Protein AF-A0A067T3V7-F1 (afdb_monomer)

Foldseek 3Di:
DLLVVLVVVVVVVVCVVVVVCPPPPPDDADAPVPAPPPDDDLLQWDFGCRVVGTDTHGHPVSVVVSVDDDDWDPPDPDDPVVVVVVVVVVVVVVVVVVVD

Organism: Galerina marginata (strain CBS 339.88) (NCBI:txid685588)

Sequence (100 aa):
LGEQVLGFWRGWFETAAAGNSLNDISFPMFDGTLGGLDVVDPALTTRINTGSGLVDMPDIRKLDFLRRRIIVSRKRTKNLFDLTSLWKKTVLRSFEEEVL

Solvent-accessible surface area (backbone atoms only — not comparable to full-atom values): 6423 Å² total; per-residue (Å²): 106,68,69,57,54,41,46,50,52,49,54,52,50,54,44,48,72,70,57,74,42,83,81,42,87,83,55,75,78,52,55,86,79,76,64,92,62,93,81,67,62,74,90,40,40,42,80,40,73,17,99,93,46,81,44,79,38,82,33,70,71,74,68,46,59,78,82,47,90,83,84,75,63,90,84,50,98,74,41,75,66,55,52,54,52,50,49,52,52,53,55,52,50,53,51,56,64,72,74,106

Mean predicted aligned error: 10.55 Å

Structure (mmCIF, N/CA/C/O backbone):
data_AF-A0A067T3V7-F1
#
_entry.id   AF-A0A067T3V7-F1
#
loop_
_atom_site.group_PDB
_atom_site.id
_atom_site.type_symbol
_atom_site.label_atom_id
_atom_site.label_alt_id
_atom_site.label_comp_id
_atom_site.label_asym_id
_atom_site.label_entity_id
_atom_site.label_seq_id
_atom_site.pdbx_PDB_ins_code
_atom_site.Cartn_x
_atom_site.Cartn_y
_atom_site.Cartn_z
_atom_site.occupancy
_atom_site.B_iso_or_equiv
_atom_site.auth_seq_id
_atom_site.auth_comp_id
_atom_site.auth_asym_id
_atom_site.auth_atom_id
_atom_site.pdbx_PDB_model_num
ATOM 1 N N . LEU A 1 1 ? -15.354 6.107 8.052 1.00 65.12 1 LEU A N 1
ATOM 2 C CA . LEU A 1 1 ? -13.894 6.218 8.274 1.00 65.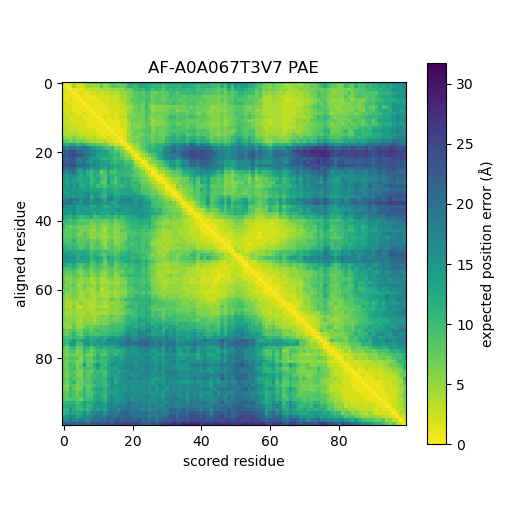12 1 LEU A CA 1
ATOM 3 C C . LEU A 1 1 ? -13.101 5.296 7.352 1.00 65.12 1 LEU A C 1
ATOM 5 O O . LEU A 1 1 ? -12.370 5.826 6.536 1.00 65.12 1 LEU A O 1
ATOM 9 N N . GLY A 1 2 ? -13.276 3.967 7.394 1.00 68.00 2 GLY A N 1
ATOM 10 C CA . GLY A 1 2 ? -12.538 3.064 6.485 1.00 68.00 2 GLY A CA 1
ATOM 11 C C . GLY A 1 2 ? -12.715 3.386 5.010 1.00 68.00 2 GLY A C 1
ATOM 12 O O . GLY A 1 2 ? -11.721 3.564 4.329 1.00 68.00 2 GLY A O 1
ATOM 13 N N . GLU A 1 3 ? -13.951 3.568 4.535 1.00 74.62 3 GLU A N 1
ATOM 14 C CA . GLU A 1 3 ? -14.178 3.958 3.133 1.00 74.62 3 GLU A CA 1
ATOM 15 C C . GLU A 1 3 ? -13.586 5.320 2.766 1.00 74.62 3 GLU A C 1
ATOM 17 O O . GLU A 1 3 ? -13.159 5.509 1.635 1.00 74.62 3 GLU A O 1
ATOM 22 N N . GLN A 1 4 ? -13.496 6.258 3.712 1.00 76.19 4 GLN A N 1
ATOM 23 C CA . GLN A 1 4 ? -12.835 7.542 3.463 1.00 76.19 4 GLN A CA 1
ATOM 24 C C . GLN A 1 4 ? -11.317 7.376 3.360 1.00 76.19 4 GLN A C 1
ATOM 26 O O . GLN A 1 4 ? -10.707 7.946 2.467 1.00 76.19 4 GLN A O 1
ATOM 31 N N . VAL A 1 5 ? -10.712 6.566 4.234 1.00 74.94 5 VAL A N 1
ATOM 32 C CA . VAL A 1 5 ? -9.267 6.294 4.211 1.00 74.94 5 VAL A CA 1
ATOM 33 C C . VAL A 1 5 ? -8.888 5.487 2.972 1.00 74.94 5 VAL A 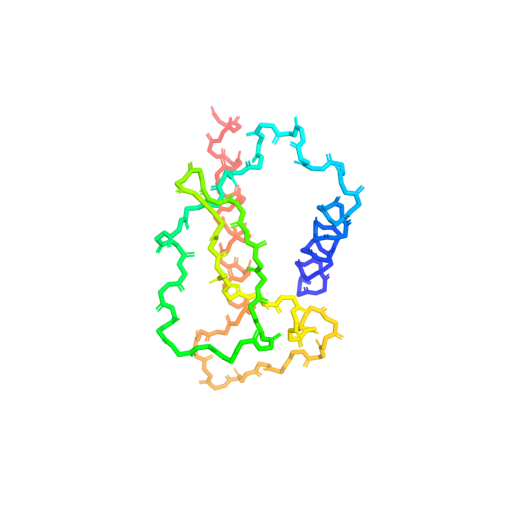C 1
ATOM 35 O O . VAL A 1 5 ? -7.984 5.870 2.239 1.00 74.94 5 VAL A O 1
ATOM 38 N N . LEU A 1 6 ? -9.595 4.390 2.701 1.00 79.94 6 LEU A N 1
ATOM 39 C CA . LEU A 1 6 ? -9.365 3.575 1.510 1.00 79.94 6 LEU A CA 1
ATOM 40 C C . LEU A 1 6 ? -9.678 4.371 0.238 1.00 79.94 6 LEU 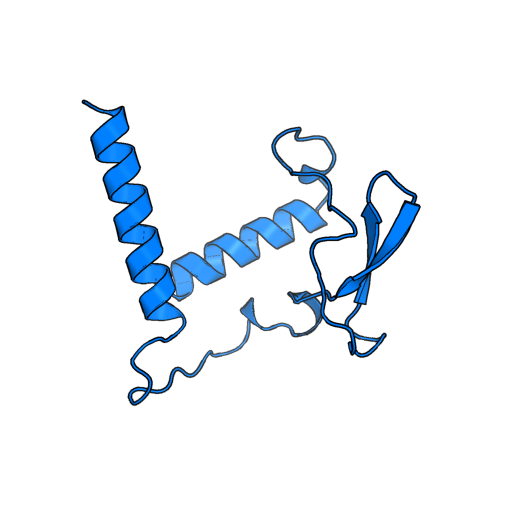A C 1
ATOM 42 O O . LEU A 1 6 ? -8.942 4.258 -0.733 1.00 79.94 6 LEU A O 1
ATOM 46 N N . GLY A 1 7 ? -10.718 5.210 0.252 1.00 81.69 7 GLY A N 1
ATOM 47 C CA . GLY A 1 7 ? -11.058 6.121 -0.841 1.00 81.69 7 GLY A CA 1
ATOM 48 C C . GLY A 1 7 ? -9.968 7.147 -1.130 1.00 81.69 7 GLY A C 1
ATOM 49 O O . GLY A 1 7 ? -9.601 7.312 -2.290 1.00 81.69 7 GLY A O 1
ATOM 50 N N . PHE A 1 8 ? -9.400 7.763 -0.090 1.00 81.12 8 PHE A N 1
ATOM 51 C CA . PHE A 1 8 ? -8.251 8.657 -0.220 1.00 81.12 8 PHE A CA 1
ATOM 52 C C . PHE A 1 8 ? -7.069 7.946 -0.887 1.00 81.12 8 PHE A C 1
ATOM 54 O O . PHE A 1 8 ? -6.570 8.416 -1.905 1.00 81.12 8 PHE A O 1
ATOM 61 N N . TRP A 1 9 ? -6.672 6.773 -0.379 1.00 77.62 9 TRP A N 1
ATOM 62 C CA . TRP A 1 9 ? -5.557 6.016 -0.954 1.00 77.62 9 TRP A CA 1
ATOM 63 C C . TRP A 1 9 ? -5.835 5.543 -2.385 1.00 77.62 9 TRP A C 1
ATOM 65 O O . TRP A 1 9 ? -4.930 5.590 -3.212 1.00 77.62 9 TRP A O 1
ATOM 75 N N . ARG A 1 10 ? -7.073 5.142 -2.716 1.00 82.44 10 ARG A N 1
ATOM 76 C CA . ARG A 1 10 ? -7.467 4.819 -4.101 1.00 82.44 10 ARG A CA 1
ATOM 77 C C . ARG A 1 10 ? -7.236 6.008 -5.031 1.00 82.44 10 ARG A C 1
ATOM 79 O O . ARG A 1 10 ? -6.519 5.857 -6.014 1.00 82.44 10 ARG A O 1
ATOM 86 N N . GLY A 1 11 ? -7.773 7.178 -4.682 1.00 80.81 11 GLY A N 1
ATOM 87 C CA . GLY A 1 11 ? -7.598 8.395 -5.479 1.00 80.81 11 GLY A CA 1
ATOM 88 C C . GLY A 1 11 ? -6.132 8.818 -5.592 1.00 80.81 11 GLY A C 1
ATOM 89 O O . GLY A 1 11 ? -5.677 9.208 -6.666 1.00 80.81 11 GLY A O 1
ATOM 90 N N . TRP A 1 12 ? -5.364 8.663 -4.511 1.00 75.94 12 TRP A N 1
ATOM 91 C CA . TRP A 1 12 ? -3.925 8.919 -4.501 1.00 75.94 12 TRP A CA 1
ATOM 92 C C . TRP A 1 12 ? -3.173 8.019 -5.493 1.00 75.94 12 TRP A C 1
ATOM 94 O O . TRP A 1 12 ? -2.384 8.506 -6.301 1.00 75.94 12 TRP A O 1
ATOM 104 N N . PHE A 1 13 ? -3.455 6.711 -5.497 1.00 76.00 13 PHE A N 1
ATOM 105 C CA . PHE A 1 13 ? -2.839 5.770 -6.437 1.00 76.00 13 PHE A CA 1
ATOM 106 C C . PHE A 1 13 ? -3.277 5.984 -7.886 1.00 76.00 13 PHE A C 1
ATOM 108 O O . PHE A 1 13 ? -2.454 5.837 -8.787 1.00 76.00 13 PHE A O 1
ATOM 115 N N . GLU A 1 14 ? -4.542 6.326 -8.121 1.00 80.38 14 GLU A N 1
ATOM 116 C CA . GLU A 1 14 ? -5.055 6.637 -9.460 1.00 80.38 14 GLU A CA 1
ATOM 117 C C . GLU A 1 14 ? -4.394 7.904 -10.021 1.00 80.38 14 GLU A C 1
ATOM 119 O O . GLU A 1 14 ? -3.970 7.918 -11.175 1.00 80.38 14 GLU A O 1
ATOM 124 N N . THR A 1 15 ? -4.197 8.922 -9.181 1.00 74.19 15 THR A N 1
ATOM 125 C CA . THR A 1 15 ? -3.483 10.157 -9.544 1.00 74.19 15 THR A CA 1
ATOM 126 C C . THR A 1 15 ? -2.010 9.883 -9.859 1.00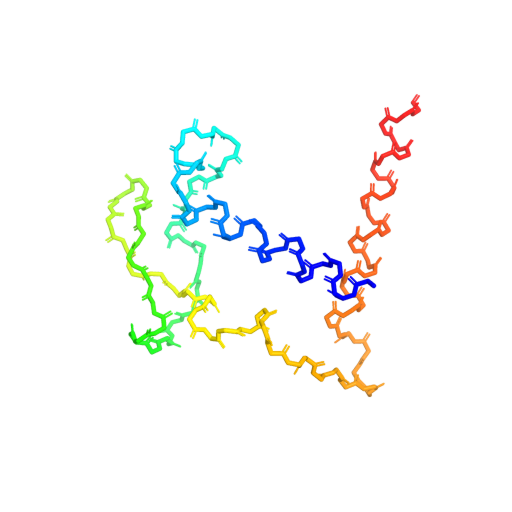 74.19 15 THR A C 1
ATOM 128 O O . THR A 1 15 ? -1.497 10.363 -10.870 1.00 74.19 15 THR A O 1
ATOM 131 N N . ALA A 1 16 ? -1.352 9.045 -9.048 1.00 70.06 16 ALA A N 1
ATOM 132 C CA . ALA A 1 16 ? 0.017 8.597 -9.296 1.00 70.06 16 ALA A CA 1
ATOM 133 C C . ALA A 1 16 ? 0.153 7.797 -10.600 1.00 70.06 16 ALA A C 1
ATOM 135 O O . ALA A 1 16 ? 1.105 7.996 -11.353 1.00 70.06 16 ALA A O 1
ATOM 136 N N . ALA A 1 17 ? -0.811 6.922 -10.900 1.00 70.38 17 ALA A N 1
ATOM 137 C CA . ALA A 1 17 ? -0.832 6.140 -12.135 1.00 70.38 17 ALA A CA 1
ATOM 138 C C . ALA A 1 17 ? -1.099 6.997 -13.384 1.00 70.38 17 ALA A C 1
ATOM 140 O O . ALA A 1 17 ? -0.592 6.679 -14.456 1.00 70.38 17 ALA A O 1
ATOM 141 N N 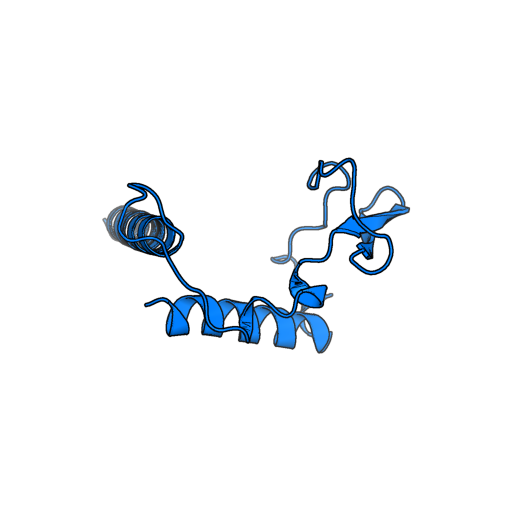. ALA A 1 18 ? -1.849 8.095 -13.249 1.00 72.62 18 ALA A N 1
ATOM 142 C CA . ALA A 1 18 ? -2.122 9.039 -14.331 1.00 72.62 18 ALA A CA 1
ATOM 143 C C . ALA A 1 18 ? -0.898 9.888 -14.740 1.00 72.62 18 ALA A C 1
ATOM 145 O O . ALA A 1 18 ? -1.003 10.709 -15.647 1.00 72.62 18 ALA A O 1
ATOM 146 N N . GLY A 1 19 ? 0.258 9.716 -14.087 1.00 60.75 19 GLY A N 1
ATOM 147 C CA . GLY A 1 19 ? 1.499 10.421 -14.424 1.00 60.75 19 GLY A CA 1
ATOM 148 C C . GLY A 1 19 ? 1.569 11.866 -13.920 1.00 60.75 19 GLY A C 1
ATOM 149 O O . GLY A 1 19 ? 2.610 12.502 -14.058 1.00 60.75 19 GLY A O 1
ATOM 150 N N . ASN A 1 20 ? 0.519 12.365 -13.261 1.00 53.91 20 ASN A N 1
ATOM 151 C CA . ASN A 1 20 ? 0.477 13.721 -12.699 1.00 53.91 20 ASN A CA 1
ATOM 152 C C . ASN A 1 20 ? 1.385 13.912 -11.470 1.00 53.91 20 ASN A C 1
ATOM 154 O O . ASN A 1 20 ? 1.553 15.034 -11.006 1.00 53.91 20 ASN A O 1
ATOM 158 N N . SER A 1 21 ? 1.979 12.837 -10.947 1.00 51.84 21 SER A N 1
ATOM 159 C CA . SER A 1 21 ? 2.780 12.841 -9.713 1.00 51.84 21 SER A CA 1
ATOM 160 C C . SER A 1 21 ? 4.288 12.759 -9.940 1.00 51.84 21 SER A C 1
ATOM 162 O O . SER A 1 21 ? 5.048 12.917 -8.994 1.00 51.84 21 SER A O 1
ATOM 164 N N . LEU A 1 22 ? 4.746 12.507 -11.172 1.00 48.25 22 LEU A N 1
ATOM 165 C CA . LEU A 1 22 ? 6.179 12.333 -11.456 1.00 48.25 22 LEU A CA 1
ATOM 166 C C . LEU A 1 22 ? 6.974 13.653 -11.451 1.00 48.25 22 LEU A C 1
ATOM 168 O O . LEU A 1 22 ? 8.199 13.612 -11.474 1.00 48.25 22 LEU A O 1
ATOM 172 N N . ASN A 1 23 ? 6.290 14.801 -11.388 1.00 47.69 23 ASN A N 1
ATOM 173 C CA . ASN A 1 23 ? 6.898 16.136 -11.337 1.00 47.69 23 ASN A CA 1
ATOM 174 C C . ASN A 1 23 ? 6.637 16.881 -10.015 1.00 47.69 23 ASN A C 1
ATOM 176 O O . ASN A 1 23 ? 7.028 18.041 -9.890 1.00 47.69 23 ASN A O 1
ATOM 180 N N . ASP A 1 24 ? 5.970 16.255 -9.043 1.00 52.75 24 ASP A N 1
ATOM 181 C CA . ASP A 1 24 ? 5.681 16.887 -7.758 1.00 52.75 24 ASP A CA 1
ATOM 182 C C . ASP A 1 24 ? 6.744 16.475 -6.729 1.00 52.75 24 ASP A C 1
ATOM 184 O O . ASP A 1 24 ? 6.855 15.310 -6.348 1.00 52.75 24 ASP A O 1
ATOM 188 N N . ILE A 1 25 ? 7.545 17.451 -6.293 1.00 50.78 25 ILE A N 1
ATOM 189 C CA . ILE A 1 25 ? 8.673 17.300 -5.354 1.00 50.78 25 ILE A CA 1
ATOM 190 C C . ILE A 1 25 ? 8.194 16.755 -3.992 1.00 50.78 25 ILE A C 1
ATOM 192 O O . ILE A 1 25 ? 8.989 16.241 -3.207 1.00 50.78 25 ILE A O 1
ATOM 196 N N . SER A 1 26 ? 6.889 16.834 -3.709 1.00 54.38 26 SER A N 1
ATOM 197 C CA . SER A 1 26 ? 6.274 16.255 -2.514 1.00 54.38 26 SER A CA 1
ATOM 198 C C . SER A 1 26 ? 6.153 14.725 -2.542 1.00 54.38 26 SER A C 1
ATOM 200 O O . SER A 1 26 ? 5.918 14.128 -1.489 1.00 54.38 26 SER A O 1
ATOM 202 N N . PHE A 1 27 ? 6.338 14.067 -3.697 1.00 55.81 27 PHE A N 1
ATOM 203 C CA . PHE A 1 27 ? 6.395 12.607 -3.765 1.00 55.81 27 PHE A CA 1
ATOM 204 C C . PHE A 1 27 ? 7.802 12.126 -3.388 1.00 55.81 27 PHE A C 1
ATOM 206 O O . PHE A 1 27 ? 8.747 12.340 -4.150 1.00 55.81 27 PHE A O 1
ATOM 213 N N . PRO A 1 28 ? 7.975 11.462 -2.227 1.00 61.53 28 PRO A N 1
ATOM 214 C CA . PRO A 1 28 ? 9.285 10.974 -1.829 1.00 61.53 28 PRO A CA 1
ATOM 215 C C . PRO A 1 28 ? 9.792 9.963 -2.860 1.00 61.53 28 PRO A C 1
ATOM 217 O O . PRO A 1 28 ? 9.057 9.061 -3.275 1.00 61.53 28 PRO A O 1
ATOM 220 N N . MET A 1 29 ? 11.059 10.099 -3.260 1.00 62.41 29 MET A N 1
ATOM 221 C CA . MET A 1 29 ? 11.723 9.050 -4.029 1.00 62.41 29 MET A CA 1
ATOM 222 C C . MET A 1 29 ? 11.674 7.745 -3.237 1.00 62.41 29 MET A C 1
ATOM 224 O O . MET A 1 29 ? 11.900 7.730 -2.026 1.00 62.41 29 MET A O 1
ATOM 228 N N . PHE A 1 30 ? 11.387 6.648 -3.933 1.00 65.69 30 PHE A N 1
ATOM 229 C CA . PHE A 1 30 ? 11.407 5.333 -3.314 1.00 65.69 30 PHE A CA 1
ATOM 230 C C . PHE A 1 30 ? 12.837 4.994 -2.888 1.00 65.69 30 PHE A C 1
ATOM 232 O O . PHE A 1 30 ? 13.769 5.034 -3.693 1.00 65.69 30 PHE A O 1
ATOM 239 N N . ASP A 1 31 ? 13.000 4.662 -1.613 1.00 66.88 31 ASP A N 1
ATOM 240 C CA . ASP A 1 31 ? 14.242 4.133 -1.069 1.00 66.88 31 ASP A CA 1
ATOM 241 C C . ASP A 1 31 ? 14.232 2.609 -1.238 1.00 66.88 31 ASP A C 1
ATOM 243 O O . ASP A 1 31 ? 13.307 1.930 -0.789 1.00 66.88 31 ASP A O 1
ATOM 247 N N . GLY A 1 32 ? 15.263 2.068 -1.890 1.00 62.03 32 GLY A N 1
ATOM 248 C CA . GLY A 1 32 ? 15.430 0.628 -2.102 1.00 62.03 32 GLY A CA 1
ATOM 249 C C . GLY A 1 32 ? 15.586 -0.180 -0.809 1.00 62.03 32 GLY A C 1
ATOM 250 O O . GLY A 1 32 ? 15.484 -1.403 -0.846 1.00 62.03 32 GLY A O 1
ATOM 251 N N . THR A 1 33 ? 15.805 0.480 0.331 1.00 66.44 33 THR A N 1
ATOM 252 C CA . THR A 1 33 ? 15.841 -0.149 1.659 1.00 66.44 33 THR A CA 1
ATOM 253 C C . THR A 1 33 ? 14.452 -0.284 2.300 1.00 66.44 33 THR A C 1
ATOM 255 O O . THR A 1 33 ? 14.255 -1.104 3.201 1.00 66.44 33 THR A O 1
ATOM 258 N N . LEU A 1 34 ? 13.460 0.481 1.827 1.00 59.38 34 LEU A N 1
ATOM 259 C CA . LEU A 1 34 ? 12.097 0.493 2.354 1.00 59.38 34 LEU A CA 1
ATOM 260 C C . LEU A 1 34 ? 11.250 -0.586 1.675 1.00 59.38 34 LEU A C 1
ATOM 262 O O . LEU A 1 34 ? 10.476 -0.316 0.762 1.00 59.38 34 LEU A O 1
ATOM 266 N N . GLY A 1 35 ? 11.376 -1.825 2.142 1.00 60.44 35 GLY A N 1
ATOM 267 C CA . GLY A 1 35 ? 10.543 -2.902 1.609 1.00 60.44 35 GLY A CA 1
ATOM 268 C C . GLY A 1 35 ? 10.956 -4.309 1.989 1.00 60.44 35 GLY A C 1
ATOM 269 O O . GLY A 1 35 ? 10.682 -5.196 1.193 1.00 60.44 35 GLY A O 1
ATOM 270 N N . GLY A 1 36 ? 11.593 -4.497 3.158 1.00 59.78 36 GLY A N 1
ATOM 271 C CA . GLY A 1 36 ? 12.232 -5.731 3.662 1.00 59.78 36 GLY A CA 1
ATOM 272 C C . GLY A 1 36 ? 11.339 -6.971 3.805 1.00 59.78 36 GLY A C 1
ATOM 273 O O . GLY A 1 36 ? 11.275 -7.591 4.861 1.00 59.78 36 GLY A O 1
ATOM 274 N N . LEU A 1 37 ? 10.611 -7.312 2.751 1.00 65.88 37 LEU A N 1
ATOM 275 C CA . LEU A 1 37 ? 9.934 -8.570 2.547 1.00 65.88 37 LEU A CA 1
ATOM 276 C C . LEU A 1 37 ? 10.871 -9.430 1.699 1.00 65.88 37 LEU A C 1
ATOM 278 O O . LEU A 1 37 ? 10.945 -9.274 0.484 1.00 65.88 37 LEU A O 1
ATOM 282 N N . ASP A 1 38 ? 11.578 -10.344 2.356 1.00 67.94 38 ASP A N 1
ATOM 283 C CA . ASP A 1 38 ? 12.585 -11.198 1.710 1.00 67.94 38 ASP A CA 1
ATOM 284 C C . ASP A 1 38 ? 11.964 -12.248 0.771 1.00 67.94 38 ASP A C 1
ATOM 286 O O . ASP A 1 38 ? 12.638 -12.818 -0.086 1.00 67.94 38 ASP A O 1
ATOM 290 N N . VAL A 1 39 ? 10.664 -12.520 0.932 1.00 74.44 39 VAL A N 1
ATOM 291 C CA . VAL A 1 39 ? 9.918 -13.524 0.165 1.00 74.44 39 VAL A CA 1
ATOM 292 C C . VAL A 1 39 ? 8.636 -12.897 -0.366 1.00 74.44 39 VAL A C 1
ATOM 294 O O . VAL A 1 39 ? 7.610 -12.859 0.317 1.00 74.44 39 VAL A O 1
ATOM 297 N N . VAL A 1 40 ? 8.690 -12.405 -1.602 1.00 76.31 40 VAL A N 1
ATOM 298 C CA . VAL A 1 40 ? 7.525 -11.888 -2.327 1.00 76.31 40 VAL A CA 1
ATOM 299 C C . VAL A 1 40 ? 7.445 -12.572 -3.681 1.00 76.31 40 VAL A C 1
ATOM 301 O O . VAL A 1 40 ? 8.442 -12.692 -4.387 1.00 76.31 40 VAL A O 1
ATOM 304 N N . ASP A 1 41 ? 6.247 -13.039 -4.029 1.00 84.31 41 ASP A N 1
ATOM 305 C CA . ASP A 1 41 ? 5.957 -13.579 -5.355 1.00 84.31 41 ASP A CA 1
ATOM 306 C C . ASP A 1 41 ? 6.327 -12.530 -6.426 1.00 84.31 41 ASP A C 1
ATOM 308 O O . ASP A 1 41 ? 5.833 -11.400 -6.339 1.00 84.31 41 ASP A O 1
ATOM 312 N N . PRO A 1 42 ? 7.151 -12.859 -7.440 1.00 84.88 42 PRO A N 1
ATOM 313 C CA . PRO A 1 42 ? 7.489 -11.936 -8.525 1.00 84.88 42 PRO A CA 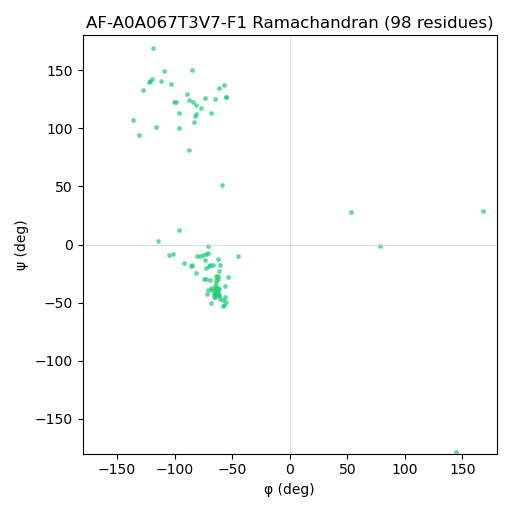1
ATOM 314 C C . PRO A 1 42 ? 6.265 -11.342 -9.237 1.00 84.88 42 PRO A C 1
ATOM 316 O O . PRO A 1 42 ? 6.311 -10.220 -9.739 1.00 84.88 42 PRO A O 1
ATOM 319 N N . ALA A 1 43 ? 5.132 -12.050 -9.258 1.00 86.75 43 ALA A N 1
ATOM 320 C CA . ALA A 1 43 ? 3.889 -11.514 -9.802 1.00 86.75 43 ALA A CA 1
ATOM 321 C C . ALA A 1 43 ? 3.398 -10.285 -9.022 1.00 86.75 43 ALA A C 1
ATOM 323 O O . ALA A 1 43 ? 2.741 -9.424 -9.608 1.00 86.75 43 ALA A O 1
ATOM 324 N N . LEU A 1 44 ? 3.746 -10.175 -7.737 1.00 86.00 44 LEU A N 1
ATOM 325 C CA . LEU A 1 44 ? 3.365 -9.115 -6.806 1.00 86.00 44 LEU A CA 1
ATOM 326 C C . LEU A 1 44 ? 4.417 -8.004 -6.668 1.00 86.00 44 LEU A C 1
ATOM 328 O O . LEU A 1 44 ? 4.279 -7.167 -5.781 1.00 86.00 44 LEU A O 1
ATOM 332 N N . THR A 1 45 ? 5.429 -7.941 -7.536 1.00 84.56 45 THR A N 1
ATOM 333 C CA . THR A 1 45 ? 6.438 -6.868 -7.515 1.00 84.56 45 THR A CA 1
ATOM 334 C C . THR A 1 45 ? 6.303 -5.918 -8.702 1.00 84.56 45 THR A C 1
ATOM 336 O O . THR A 1 45 ? 5.866 -6.305 -9.785 1.00 84.56 45 THR A O 1
ATOM 339 N N . THR A 1 46 ? 6.658 -4.653 -8.517 1.00 83.62 46 THR A N 1
ATOM 340 C CA . THR A 1 46 ? 6.718 -3.643 -9.579 1.00 83.62 46 THR A CA 1
ATOM 341 C C . THR A 1 46 ? 8.125 -3.075 -9.631 1.00 83.62 46 THR A C 1
ATOM 343 O O . THR A 1 46 ? 8.746 -2.846 -8.596 1.00 83.62 46 THR A O 1
ATOM 346 N N . ARG A 1 47 ? 8.630 -2.841 -10.843 1.00 81.62 47 ARG A N 1
ATOM 347 C CA . ARG A 1 47 ? 9.951 -2.254 -11.052 1.00 81.62 47 ARG A CA 1
ATOM 348 C C . ARG A 1 47 ? 9.892 -0.750 -10.805 1.00 81.62 47 ARG A C 1
ATOM 350 O O . ARG A 1 47 ? 9.171 -0.041 -11.505 1.00 81.62 47 ARG A O 1
ATOM 357 N N . ILE A 1 48 ? 10.627 -0.280 -9.803 1.00 77.62 48 ILE A N 1
ATOM 358 C CA . ILE A 1 48 ? 10.639 1.118 -9.361 1.00 77.62 48 ILE A CA 1
ATOM 359 C C . ILE A 1 48 ? 12.053 1.678 -9.508 1.00 77.62 48 ILE A C 1
ATOM 361 O O . ILE A 1 48 ? 13.034 0.978 -9.266 1.00 77.62 48 ILE A O 1
ATOM 365 N N . ASN A 1 49 ? 12.157 2.944 -9.913 1.00 76.19 49 ASN A N 1
ATOM 366 C CA . ASN A 1 49 ? 13.421 3.669 -9.901 1.00 76.19 49 ASN A CA 1
ATOM 367 C C . ASN A 1 49 ? 13.669 4.227 -8.497 1.00 76.19 49 ASN A C 1
ATOM 369 O O . ASN A 1 49 ? 13.030 5.190 -8.075 1.00 76.19 49 ASN A O 1
ATOM 373 N N . THR A 1 50 ? 14.581 3.594 -7.778 1.00 70.44 50 THR A N 1
ATOM 374 C CA . THR A 1 50 ? 15.129 4.082 -6.514 1.00 70.44 50 THR A CA 1
ATOM 375 C C . THR A 1 50 ? 16.468 4.681 -6.898 1.00 70.44 50 THR A C 1
ATOM 377 O O . THR A 1 50 ? 17.212 3.940 -7.501 1.00 70.44 50 THR A O 1
ATOM 380 N N . GLY A 1 51 ? 16.809 5.951 -6.658 1.00 71.19 51 GLY A N 1
ATOM 381 C CA . GLY A 1 51 ? 17.934 6.659 -7.327 1.00 71.19 51 GLY A CA 1
ATOM 382 C C . GLY A 1 51 ? 19.313 5.959 -7.496 1.00 71.19 51 GLY A C 1
ATOM 383 O O . GLY A 1 51 ? 20.156 6.467 -8.227 1.00 71.19 51 GLY A O 1
ATOM 384 N N . SER A 1 52 ? 19.552 4.803 -6.870 1.00 73.94 52 SER A N 1
ATOM 385 C CA . SER A 1 52 ? 20.607 3.814 -7.138 1.00 73.94 52 SER A CA 1
ATOM 386 C C . SER A 1 52 ? 20.383 2.866 -8.344 1.00 73.94 52 SER A C 1
ATOM 388 O O . SER A 1 52 ? 21.309 2.143 -8.711 1.00 73.94 52 SER A O 1
ATOM 390 N N . GLY A 1 53 ? 19.197 2.826 -8.962 1.00 78.56 53 GLY A N 1
ATOM 391 C CA . GLY A 1 53 ? 18.834 1.930 -10.063 1.00 78.56 53 GLY A CA 1
ATOM 392 C C . GLY A 1 53 ? 17.374 1.447 -10.052 1.00 78.56 53 GLY A C 1
ATOM 393 O O . GLY A 1 53 ? 16.563 1.800 -9.197 1.00 78.56 53 GLY A O 1
ATOM 394 N N . LEU A 1 54 ? 17.030 0.607 -11.031 1.00 81.38 54 LEU A N 1
ATOM 395 C CA . LEU A 1 54 ? 15.726 -0.060 -11.085 1.00 81.38 54 LEU A CA 1
ATOM 396 C C . LEU A 1 54 ? 15.730 -1.295 -10.179 1.00 81.38 54 LEU A C 1
ATOM 398 O O . LEU A 1 54 ? 16.496 -2.228 -10.418 1.00 81.38 54 LEU A O 1
ATOM 402 N N . VAL A 1 55 ? 14.847 -1.315 -9.183 1.00 82.19 55 VAL A N 1
ATOM 403 C CA . VAL A 1 55 ? 14.694 -2.419 -8.226 1.00 82.19 55 VAL A CA 1
ATOM 404 C C . VAL A 1 55 ? 13.265 -2.955 -8.292 1.00 82.19 55 VAL A C 1
ATOM 406 O O . VAL A 1 55 ? 12.310 -2.189 -8.442 1.00 82.19 55 VAL A O 1
ATOM 409 N N . ASP A 1 56 ? 13.108 -4.275 -8.202 1.00 80.88 56 ASP A N 1
ATOM 410 C CA . ASP A 1 56 ? 11.793 -4.910 -8.114 1.00 80.88 56 ASP A CA 1
ATOM 411 C C . ASP A 1 56 ? 11.298 -4.836 -6.666 1.00 80.88 56 ASP A C 1
ATOM 413 O O . ASP A 1 56 ? 11.863 -5.456 -5.768 1.00 80.88 56 ASP A O 1
ATOM 417 N N . MET A 1 57 ? 10.248 -4.048 -6.440 1.00 79.94 57 MET A N 1
ATOM 418 C CA . MET A 1 57 ? 9.719 -3.750 -5.111 1.00 79.94 57 MET A CA 1
ATOM 419 C C . MET A 1 57 ? 8.337 -4.391 -4.928 1.00 79.94 57 MET A C 1
ATOM 421 O O . MET A 1 57 ? 7.534 -4.363 -5.867 1.00 79.94 57 MET A O 1
ATOM 425 N N . PRO A 1 58 ? 8.004 -4.938 -3.745 1.00 83.00 58 PRO A N 1
ATOM 426 C CA . PRO A 1 58 ? 6.665 -5.441 -3.454 1.00 83.00 58 PRO A CA 1
ATOM 427 C C . PRO A 1 58 ? 5.593 -4.372 -3.687 1.00 83.00 58 PRO A C 1
ATOM 429 O O . PRO A 1 58 ? 5.657 -3.270 -3.144 1.00 83.00 58 PRO A O 1
ATOM 432 N N . ASP A 1 59 ? 4.581 -4.708 -4.484 1.00 79.44 59 ASP A N 1
ATOM 433 C CA . ASP A 1 59 ? 3.514 -3.796 -4.876 1.00 79.44 59 ASP A CA 1
ATOM 434 C C . ASP A 1 59 ? 2.166 -4.268 -4.335 1.00 79.44 59 ASP A C 1
ATOM 436 O O . ASP A 1 59 ? 1.479 -5.128 -4.894 1.00 79.44 59 ASP A O 1
ATOM 440 N N . ILE A 1 60 ? 1.748 -3.629 -3.246 1.00 78.44 60 ILE A N 1
ATOM 441 C CA . ILE A 1 60 ? 0.479 -3.913 -2.582 1.00 78.44 60 ILE A CA 1
ATOM 442 C C . ILE A 1 60 ? -0.743 -3.660 -3.488 1.00 78.44 60 ILE A C 1
ATOM 444 O O . ILE A 1 60 ? -1.796 -4.267 -3.281 1.00 78.44 60 ILE A O 1
ATOM 448 N N . ARG A 1 61 ? -0.632 -2.823 -4.532 1.00 76.25 61 ARG A N 1
ATOM 449 C CA . ARG A 1 61 ? -1.740 -2.550 -5.469 1.00 76.25 61 ARG A CA 1
ATOM 450 C C . ARG A 1 61 ? -2.136 -3.796 -6.249 1.00 76.25 61 ARG A C 1
ATOM 452 O O . ARG A 1 61 ? -3.312 -3.975 -6.556 1.00 76.25 61 ARG A O 1
ATOM 459 N N . LYS A 1 62 ? -1.182 -4.692 -6.509 1.00 83.56 62 LYS A N 1
ATOM 460 C CA . LYS A 1 62 ? -1.420 -5.946 -7.232 1.00 83.56 62 LYS A CA 1
ATOM 461 C C . LYS A 1 62 ? -2.311 -6.928 -6.469 1.00 83.56 62 LYS A C 1
ATOM 463 O O . LYS A 1 62 ? -2.895 -7.823 -7.070 1.00 83.56 62 LYS A O 1
ATOM 468 N N . LEU A 1 63 ? -2.475 -6.732 -5.160 1.00 83.00 63 LEU A N 1
ATOM 469 C CA . LEU A 1 63 ? -3.412 -7.500 -4.337 1.00 83.00 63 LEU A CA 1
ATOM 470 C C . LEU A 1 63 ? -4.860 -7.004 -4.454 1.00 83.00 63 LEU A C 1
ATOM 472 O O . LEU A 1 63 ? -5.769 -7.654 -3.938 1.00 83.00 63 LEU A O 1
ATOM 476 N N . ASP A 1 64 ? -5.090 -5.853 -5.093 1.00 82.31 64 ASP A N 1
ATOM 477 C CA . ASP A 1 64 ? -6.395 -5.187 -5.181 1.00 82.31 64 ASP A CA 1
ATOM 478 C C . ASP A 1 64 ? -7.056 -4.963 -3.803 1.00 82.31 64 ASP A C 1
ATOM 480 O O . ASP A 1 64 ? -8.276 -4.932 -3.646 1.00 82.31 64 ASP A O 1
ATOM 484 N N . PHE A 1 65 ? -6.245 -4.839 -2.747 1.00 80.81 65 PHE A N 1
ATOM 485 C CA . PHE A 1 65 ? -6.745 -4.822 -1.370 1.00 80.81 65 PHE A CA 1
ATOM 486 C C . PHE A 1 65 ? -7.642 -3.609 -1.077 1.00 80.81 65 PHE A C 1
ATOM 488 O O . PHE A 1 65 ? -8.532 -3.695 -0.235 1.00 80.81 65 PHE A O 1
ATOM 495 N N . LEU A 1 66 ? -7.440 -2.500 -1.796 1.00 77.00 66 LEU A N 1
ATOM 496 C CA . LEU A 1 66 ? -8.215 -1.268 -1.647 1.00 77.00 66 LEU A CA 1
ATOM 497 C C . LEU A 1 66 ? -9.639 -1.365 -2.199 1.00 77.00 66 LEU A C 1
ATOM 499 O O . LEU A 1 66 ? -10.475 -0.537 -1.839 1.00 77.00 66 LEU A O 1
ATOM 503 N N . ARG A 1 67 ? -9.919 -2.327 -3.086 1.00 80.12 67 ARG A N 1
ATOM 504 C CA . ARG A 1 67 ? -11.261 -2.562 -3.649 1.00 80.12 67 ARG A CA 1
ATOM 505 C C . ARG A 1 67 ? -11.969 -3.745 -2.993 1.00 80.12 67 ARG A C 1
ATOM 507 O O . ARG A 1 67 ? -13.157 -3.964 -3.216 1.00 80.12 67 ARG A O 1
ATOM 514 N N . ARG A 1 68 ? -11.261 -4.502 -2.155 1.00 81.38 68 ARG A N 1
ATOM 515 C CA . ARG A 1 68 ? -11.804 -5.660 -1.444 1.00 81.38 68 ARG A CA 1
ATOM 516 C C . ARG A 1 68 ? -12.493 -5.250 -0.149 1.00 81.38 68 ARG A C 1
ATOM 518 O O . ARG A 1 68 ? -12.093 -4.317 0.543 1.00 81.38 68 ARG A O 1
ATOM 525 N N . ARG A 1 69 ? -13.499 -6.036 0.238 1.00 80.06 69 ARG A N 1
ATOM 526 C CA . ARG A 1 69 ? -14.114 -5.938 1.563 1.00 80.06 69 ARG A CA 1
ATOM 527 C C . ARG A 1 69 ? -13.112 -6.393 2.627 1.00 80.06 69 ARG A C 1
ATOM 529 O O . ARG A 1 69 ? -12.781 -7.574 2.702 1.00 80.06 69 ARG A O 1
ATOM 536 N N . ILE A 1 70 ? -12.673 -5.469 3.477 1.00 76.69 70 ILE A N 1
ATOM 537 C CA . ILE A 1 70 ? -11.768 -5.767 4.593 1.00 76.69 70 ILE A CA 1
ATOM 538 C C . ILE A 1 70 ? -12.583 -6.252 5.793 1.00 76.69 70 ILE A C 1
ATOM 540 O O . ILE A 1 70 ? -13.464 -5.551 6.292 1.00 76.69 70 ILE A O 1
ATOM 544 N N . ILE A 1 71 ? -12.275 -7.455 6.277 1.00 79.12 71 ILE A N 1
ATOM 545 C CA . ILE A 1 71 ? -12.865 -8.012 7.496 1.00 79.12 71 ILE A CA 1
ATOM 546 C C . ILE A 1 71 ? -11.876 -7.796 8.636 1.00 79.12 71 ILE A C 1
ATOM 548 O O . ILE A 1 71 ? -10.739 -8.259 8.576 1.00 79.12 71 ILE A O 1
ATOM 552 N N . VAL A 1 72 ? -12.311 -7.115 9.694 1.00 73.50 72 VAL A N 1
ATOM 553 C CA . VAL A 1 72 ? -11.511 -6.954 10.910 1.00 73.50 72 VAL A CA 1
ATOM 554 C C . VAL A 1 72 ? -12.000 -7.868 12.019 1.00 73.50 72 VAL A C 1
ATOM 556 O O . VAL A 1 72 ? -13.198 -8.038 12.240 1.00 73.50 72 VAL A O 1
ATOM 559 N N . SER A 1 73 ? -11.048 -8.475 12.726 1.00 76.81 73 SER A N 1
ATOM 560 C CA . SER A 1 73 ? -11.358 -9.293 13.892 1.00 76.81 73 SER A CA 1
ATOM 561 C C . SER A 1 73 ? -11.763 -8.406 15.058 1.00 76.81 73 SER A C 1
ATOM 563 O O . SER A 1 73 ? -10.995 -7.554 15.494 1.00 76.81 73 SER A O 1
ATOM 565 N N . ARG A 1 74 ? -12.936 -8.687 15.626 1.00 71.25 74 ARG A N 1
ATOM 566 C CA . ARG A 1 74 ? -13.425 -8.051 16.857 1.00 71.25 74 ARG A CA 1
ATOM 567 C C . ARG A 1 74 ? -12.628 -8.459 18.104 1.00 71.2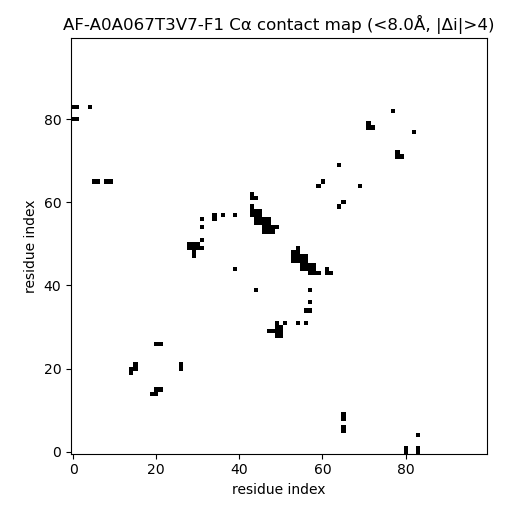5 74 ARG A C 1
ATOM 569 O O . ARG A 1 74 ? -12.735 -7.803 19.129 1.00 71.25 74 ARG A O 1
ATOM 576 N N . LYS A 1 75 ? -11.867 -9.561 18.027 1.00 78.31 75 LYS A N 1
ATOM 577 C CA . LYS A 1 75 ? -11.094 -10.131 19.146 1.00 78.31 75 LYS A CA 1
ATOM 578 C C . LYS A 1 75 ? -9.659 -9.607 19.227 1.00 78.31 75 LYS A C 1
ATOM 580 O O . LYS A 1 75 ? -9.006 -9.815 20.243 1.00 78.31 75 LYS A O 1
ATOM 585 N N . ARG A 1 76 ? -9.137 -8.982 18.165 1.00 69.25 76 ARG A N 1
ATOM 586 C CA . ARG A 1 76 ? -7.793 -8.392 18.196 1.00 69.25 76 ARG A CA 1
ATOM 587 C C . ARG A 1 76 ? -7.897 -6.951 18.679 1.00 69.25 76 ARG A C 1
ATOM 589 O O . ARG A 1 76 ? -8.674 -6.177 18.138 1.00 69.25 76 ARG A O 1
ATOM 596 N N . THR A 1 77 ? -7.085 -6.610 19.674 1.00 62.50 77 THR A N 1
ATOM 597 C CA . THR A 1 77 ? -7.025 -5.283 20.311 1.00 62.50 77 THR A CA 1
ATOM 598 C C . THR A 1 77 ? -6.374 -4.208 19.438 1.00 62.50 77 THR A C 1
ATOM 600 O O . THR A 1 77 ? -6.363 -3.041 19.813 1.00 62.50 77 THR A O 1
ATOM 603 N N . LYS A 1 78 ? -5.801 -4.608 18.298 1.00 68.06 78 LYS A N 1
ATOM 604 C CA . LYS A 1 78 ? -5.237 -3.727 17.278 1.00 68.06 78 LYS A CA 1
ATOM 605 C C . LYS A 1 78 ? -5.681 -4.228 15.909 1.00 68.06 78 LYS A C 1
ATOM 607 O O . LYS A 1 78 ? -5.219 -5.271 15.443 1.00 68.06 78 LYS A O 1
ATOM 612 N N . ASN A 1 79 ? -6.596 -3.507 15.285 1.00 73.12 79 ASN A N 1
ATOM 613 C CA . ASN A 1 79 ? -7.036 -3.714 13.915 1.00 73.12 79 ASN A CA 1
ATOM 614 C C . ASN A 1 79 ? -6.739 -2.468 13.058 1.00 73.12 79 ASN A C 1
ATOM 616 O O . ASN A 1 79 ? -6.369 -1.408 13.563 1.00 73.12 79 ASN A O 1
ATOM 620 N N . LEU A 1 80 ? -6.890 -2.602 11.738 1.00 71.19 80 LEU A N 1
ATOM 621 C CA . LEU A 1 80 ? -6.608 -1.524 10.784 1.00 71.19 80 LEU A CA 1
ATOM 622 C C . LEU A 1 80 ? -7.404 -0.241 11.090 1.00 71.19 80 LEU A C 1
ATOM 624 O O . LEU A 1 80 ? -6.888 0.863 10.935 1.00 71.19 80 LEU A O 1
ATOM 628 N N . PHE A 1 81 ? -8.640 -0.371 11.572 1.00 72.12 81 PHE A N 1
ATOM 629 C CA . PHE A 1 81 ? -9.471 0.775 11.927 1.00 72.12 81 PHE A CA 1
ATOM 630 C C . PHE A 1 81 ? -9.033 1.445 13.233 1.00 72.12 81 PHE A C 1
ATOM 632 O O . PHE A 1 81 ? -9.155 2.668 13.353 1.00 72.12 81 PHE A O 1
ATOM 639 N N . ASP A 1 82 ? -8.456 0.692 14.170 1.00 73.62 82 ASP A N 1
ATOM 640 C CA . ASP A 1 82 ? -7.839 1.263 15.371 1.00 73.62 82 ASP A CA 1
ATOM 641 C C . ASP A 1 82 ? -6.644 2.147 14.983 1.00 73.62 82 ASP A C 1
ATOM 643 O O . ASP A 1 82 ? -6.508 3.260 15.492 1.00 73.62 82 ASP A O 1
ATOM 647 N N . LEU A 1 83 ? -5.840 1.714 14.001 1.00 67.81 83 LEU A N 1
ATOM 648 C CA . LEU A 1 83 ? -4.747 2.516 13.438 1.00 67.81 83 LEU A CA 1
ATOM 649 C C . LEU A 1 83 ? -5.262 3.770 12.722 1.00 67.81 83 LEU A C 1
ATOM 651 O O . LEU A 1 83 ? -4.724 4.852 12.945 1.00 67.81 83 LEU A O 1
ATOM 655 N N . THR A 1 84 ? -6.341 3.677 11.933 1.00 69.88 84 THR A N 1
ATOM 656 C CA . THR A 1 84 ? -6.940 4.879 11.315 1.00 69.88 84 THR A CA 1
ATOM 657 C C . THR A 1 84 ? -7.510 5.852 12.346 1.00 69.88 84 THR A C 1
ATOM 659 O O . THR A 1 84 ? -7.446 7.066 12.157 1.00 69.88 84 THR A O 1
ATOM 662 N N . SER A 1 85 ? -8.036 5.336 13.458 1.00 76.12 85 SER A N 1
ATOM 663 C CA . SER A 1 85 ? -8.557 6.159 14.551 1.00 76.12 85 SER A CA 1
ATOM 664 C C . SER A 1 85 ? -7.426 6.861 15.305 1.00 76.12 85 SER A C 1
ATOM 666 O O . SER A 1 85 ? -7.563 8.029 15.661 1.00 76.12 85 SER A O 1
ATOM 668 N N . LEU A 1 86 ? -6.295 6.177 15.511 1.00 76.31 86 LEU A N 1
ATOM 669 C CA . LEU A 1 86 ? -5.081 6.767 16.075 1.00 76.31 86 LEU A CA 1
ATOM 670 C C . LEU A 1 86 ? -4.477 7.824 15.147 1.00 76.31 86 LEU A C 1
ATOM 672 O O . LEU A 1 86 ? -4.167 8.911 15.617 1.00 76.31 86 LEU A O 1
ATOM 676 N N . TRP A 1 87 ? -4.371 7.548 13.845 1.00 70.75 87 TRP A N 1
ATOM 677 C CA . TRP A 1 87 ? -3.893 8.524 12.863 1.00 70.75 87 TRP A CA 1
ATOM 678 C C . TRP A 1 87 ? -4.749 9.791 12.871 1.00 70.75 87 TRP A C 1
ATOM 680 O O . TRP A 1 87 ? -4.210 10.883 13.011 1.00 70.75 87 TRP A O 1
ATOM 690 N N . LYS A 1 88 ? -6.083 9.651 12.852 1.00 78.31 88 LYS A N 1
ATOM 691 C CA . LYS A 1 88 ? -7.001 10.792 12.965 1.00 78.31 88 LYS A CA 1
ATOM 692 C C . LYS A 1 88 ? -6.741 11.613 14.233 1.00 78.31 88 LYS A C 1
ATOM 694 O O . LYS A 1 88 ? -6.704 12.833 14.156 1.00 78.31 88 LYS A O 1
ATOM 699 N N . LYS A 1 89 ? -6.554 10.964 15.388 1.00 82.12 89 LYS A N 1
ATOM 700 C CA . LYS A 1 89 ? -6.228 11.659 16.647 1.00 82.12 89 LYS A CA 1
ATOM 701 C C . LYS A 1 89 ? -4.892 12.394 16.566 1.00 82.12 89 LYS A C 1
ATOM 703 O O . LYS A 1 89 ? -4.805 13.520 17.030 1.00 82.12 89 LYS A O 1
ATOM 708 N N . THR A 1 90 ? -3.871 11.767 15.987 1.00 79.62 90 THR A N 1
ATOM 709 C CA . THR A 1 90 ? -2.544 12.375 15.839 1.00 79.62 90 THR A CA 1
ATOM 710 C C . THR A 1 90 ? -2.573 13.584 14.912 1.00 79.62 90 THR A C 1
ATOM 712 O O . THR A 1 90 ? -2.018 14.608 15.277 1.00 79.62 90 THR A O 1
ATOM 715 N N . VAL A 1 91 ? -3.251 13.484 13.765 1.00 74.81 91 VAL A N 1
ATOM 716 C CA . VAL A 1 91 ? -3.378 14.582 12.793 1.00 74.81 91 VAL A CA 1
ATOM 717 C C . VAL A 1 91 ? -4.185 15.746 13.363 1.00 74.81 91 VAL A C 1
ATOM 719 O O . VAL A 1 91 ? -3.808 16.898 13.201 1.00 74.81 91 VAL A O 1
ATOM 722 N N . LEU A 1 92 ? -5.293 15.466 14.055 1.00 82.81 92 LEU A N 1
ATOM 723 C CA . LEU A 1 92 ? -6.069 16.526 14.704 1.00 82.81 92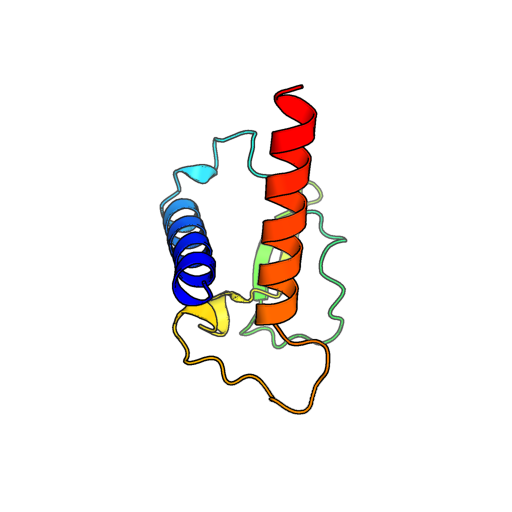 LEU A CA 1
ATOM 724 C C . LEU A 1 92 ? -5.254 17.228 15.791 1.00 82.81 92 LEU A C 1
ATOM 726 O O . LEU A 1 92 ? -5.266 18.449 15.850 1.00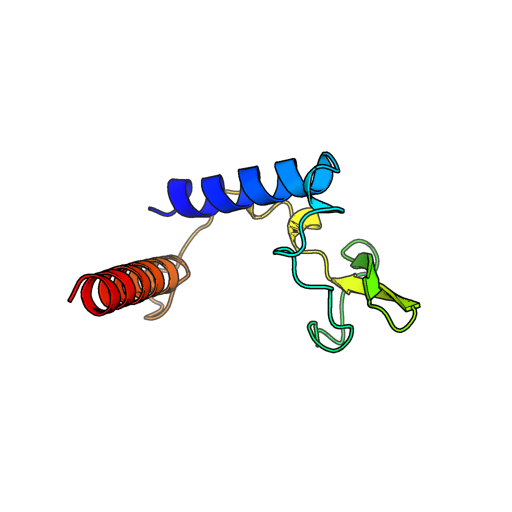 82.81 92 LEU A O 1
ATOM 730 N N . ARG A 1 93 ? -4.494 16.468 16.588 1.00 82.44 93 ARG A N 1
ATOM 731 C CA . ARG A 1 93 ? -3.596 17.035 17.597 1.00 82.44 93 ARG A CA 1
ATOM 732 C C . ARG A 1 93 ? -2.507 17.915 16.974 1.00 82.44 93 ARG A C 1
ATOM 734 O O . ARG A 1 93 ? -2.279 19.000 17.482 1.00 82.44 93 ARG A O 1
ATOM 741 N N . SER A 1 94 ? -1.872 17.495 15.876 1.00 76.69 94 SER A N 1
ATOM 742 C CA . SER A 1 94 ? -0.856 18.329 15.214 1.00 76.69 94 SER A CA 1
ATOM 743 C C . SER A 1 94 ? -1.447 19.615 14.633 1.00 76.69 94 SER A C 1
ATOM 745 O O . SER A 1 94 ? -0.805 20.653 14.693 1.00 76.69 94 SER A O 1
ATOM 747 N N . PHE A 1 95 ? -2.683 19.572 14.119 1.00 81.12 95 PHE A N 1
ATOM 748 C CA . PHE A 1 95 ? -3.376 20.788 13.683 1.00 81.12 95 PHE A CA 1
ATOM 749 C C . PHE A 1 95 ? -3.728 21.717 14.851 1.00 81.12 95 PHE A C 1
ATOM 751 O O . PHE A 1 95 ? -3.619 22.927 14.707 1.00 81.12 95 PHE A O 1
ATOM 758 N N . GLU A 1 96 ? -4.145 21.178 16.000 1.00 82.12 96 GLU A N 1
ATOM 759 C CA . GLU A 1 96 ? -4.375 21.982 17.209 1.00 82.12 96 GLU A CA 1
ATOM 760 C C . GLU A 1 96 ? -3.080 22.650 17.702 1.00 82.12 96 GLU A C 1
ATOM 762 O O . GLU A 1 96 ? -3.119 23.799 18.128 1.00 82.12 96 GLU A O 1
ATOM 767 N N . GLU A 1 97 ? -1.941 21.958 17.604 1.00 80.75 97 GLU A N 1
ATOM 768 C CA . GLU A 1 97 ? -0.616 22.473 17.978 1.00 80.75 97 GLU A CA 1
ATOM 769 C C . GLU A 1 97 ? -0.062 23.524 16.993 1.00 80.75 97 GLU A C 1
ATOM 771 O O . GLU A 1 97 ? 0.680 24.395 17.425 1.00 80.75 97 GLU A O 1
ATOM 776 N N . GLU A 1 98 ? -0.410 23.472 15.700 1.00 71.19 98 GLU A N 1
ATOM 777 C CA . GLU A 1 98 ? -0.007 24.481 14.695 1.00 71.19 98 GLU A CA 1
ATOM 778 C C . GLU A 1 98 ? -0.883 25.746 14.689 1.00 71.19 98 GLU A C 1
ATOM 780 O O . GLU A 1 98 ? -0.454 26.791 14.200 1.00 71.19 98 GLU A O 1
ATOM 785 N N . VAL A 1 99 ? -2.131 25.654 15.161 1.00 63.97 99 VAL A N 1
ATOM 786 C CA . VAL A 1 99 ? -3.084 26.783 15.196 1.00 63.97 99 VAL A CA 1
ATOM 787 C C . VAL A 1 99 ? -2.903 27.661 16.448 1.00 63.97 99 VAL A C 1
ATOM 789 O O . VAL A 1 99 ? -3.379 28.799 16.465 1.00 63.97 99 VAL A O 1
ATOM 792 N N . LEU A 1 100 ? -2.225 27.144 17.478 1.00 50.62 100 LEU A N 1
ATOM 793 C CA . LEU A 1 100 ? -1.840 27.847 18.711 1.00 50.62 100 LEU A CA 1
ATOM 794 C C . LEU A 1 100 ? -0.463 28.510 18.582 1.00 50.62 100 LEU A C 1
ATOM 796 O O . LEU A 1 100 ? -0.322 29.621 19.143 1.00 50.62 100 LEU A O 1
#

Radius of gyration: 16.62 Å; Cα contacts (8 Å, |Δi|>4): 64; chains: 1; bounding box: 35×41×35 Å

Secondary structure (DSSP, 8-state):
-HHHHHHHHHHHHHHHHTTTTTT-TTSPPPPTTTT--S---GGGEEEEEETTEEEEEE-GGGGTTTTS-PPPPTT-SS-HHHHHHHHHHHHHHHHHHHH-

pLDDT: mean 73.1, std 9.43, range [47.69, 86.75]